Protein AF-A0A1G0MZB1-F1 (afdb_monomer)

Mean predicted aligned error: 18.0 Å

Secondary structure (DSSP, 8-state):
-HHHHHHHHHHHHHHHHTT-----------------------------SS--PPPHHHHHHHHHHHHHTGGGTS-HHHHHHHHHHHHHHHHHHHHTT----

Structure (mmCIF, N/CA/C/O backbone):
data_AF-A0A1G0MZB1-F1
#
_entry.id   AF-A0A1G0MZB1-F1
#
loop_
_atom_site.group_PDB
_atom_site.id
_atom_site.type_symbol
_atom_site.label_atom_id
_atom_site.label_alt_id
_atom_site.label_comp_id
_atom_site.label_asym_id
_atom_site.label_entity_id
_atom_site.label_seq_id
_atom_site.pdbx_PDB_ins_code
_atom_site.Cartn_x
_atom_site.Cartn_y
_atom_site.Cartn_z
_atom_site.occupancy
_atom_site.B_iso_or_equiv
_atom_site.auth_seq_id
_atom_site.auth_comp_id
_atom_site.auth_asym_id
_atom_site.auth_atom_id
_atom_site.pdbx_PDB_model_num
ATOM 1 N N . MET A 1 1 ? 16.072 -51.698 -35.513 1.00 58.84 1 MET A N 1
ATOM 2 C CA . MET A 1 1 ? 16.702 -50.371 -35.730 1.00 58.84 1 MET A CA 1
ATOM 3 C C . MET A 1 1 ? 15.792 -49.385 -36.464 1.00 58.84 1 MET A C 1
ATOM 5 O O . MET A 1 1 ? 15.638 -48.277 -35.978 1.00 58.84 1 MET A O 1
ATOM 9 N N . LYS A 1 2 ? 15.125 -49.769 -37.565 1.00 60.19 2 LYS A N 1
ATOM 10 C CA . LYS A 1 2 ? 14.227 -48.871 -38.330 1.00 60.19 2 LYS A CA 1
ATOM 11 C C . LYS A 1 2 ? 13.025 -48.337 -37.525 1.00 60.19 2 LYS A C 1
ATOM 13 O O . LYS A 1 2 ? 12.706 -47.160 -37.602 1.00 60.19 2 LYS A O 1
ATOM 18 N N . THR A 1 3 ? 12.411 -49.177 -36.691 1.00 62.91 3 THR A N 1
ATOM 19 C CA . THR A 1 3 ? 11.303 -48.801 -35.790 1.00 62.91 3 THR A CA 1
ATOM 20 C C . THR A 1 3 ? 11.735 -47.873 -34.652 1.00 62.91 3 THR A C 1
ATOM 22 O O . THR A 1 3 ? 10.978 -46.991 -34.258 1.00 62.91 3 THR A O 1
ATOM 25 N N . LEU A 1 4 ? 12.964 -48.040 -34.156 1.00 71.31 4 LEU A N 1
ATOM 26 C CA . LEU A 1 4 ? 13.571 -47.165 -33.152 1.00 71.31 4 LEU A CA 1
ATOM 27 C C . LEU A 1 4 ? 13.873 -45.785 -33.753 1.00 71.31 4 LEU A C 1
ATOM 29 O O . LEU A 1 4 ? 13.503 -44.771 -33.173 1.00 71.31 4 LEU A O 1
ATOM 33 N N . ALA A 1 5 ? 14.459 -45.760 -34.954 1.00 78.31 5 ALA A N 1
ATOM 34 C CA . ALA A 1 5 ? 14.717 -44.529 -35.694 1.00 78.31 5 ALA A CA 1
ATOM 35 C C . ALA A 1 5 ? 13.415 -43.764 -35.982 1.00 78.31 5 ALA A C 1
ATOM 37 O O . ALA A 1 5 ? 13.340 -42.566 -35.732 1.00 78.31 5 ALA A O 1
ATOM 38 N N . TYR A 1 6 ? 12.354 -44.457 -36.405 1.00 83.31 6 TYR A N 1
ATOM 39 C CA . TYR A 1 6 ? 11.056 -43.834 -36.678 1.00 83.31 6 TYR A CA 1
ATOM 40 C C . TYR A 1 6 ? 10.425 -43.197 -35.430 1.00 83.31 6 TYR A C 1
ATOM 42 O O . TYR A 1 6 ? 9.962 -42.060 -35.481 1.00 83.31 6 TYR A O 1
ATOM 50 N N . ARG A 1 7 ? 10.472 -43.888 -34.282 1.00 81.88 7 ARG A N 1
ATOM 51 C CA . ARG A 1 7 ? 9.973 -43.343 -33.009 1.00 81.88 7 ARG A CA 1
ATOM 52 C C . ARG A 1 7 ? 10.770 -42.126 -32.550 1.00 81.88 7 ARG A C 1
ATOM 54 O O . ARG A 1 7 ? 10.168 -41.152 -32.116 1.00 81.88 7 ARG A O 1
ATOM 61 N N . LEU A 1 8 ? 12.093 -42.150 -32.703 1.00 79.81 8 LEU A N 1
ATOM 62 C CA . LEU A 1 8 ? 12.935 -40.992 -32.398 1.00 79.81 8 LEU A CA 1
ATOM 63 C C . L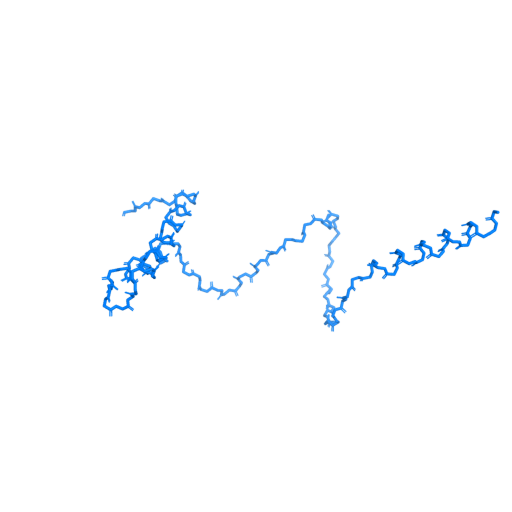EU A 1 8 ? 12.619 -39.806 -33.319 1.00 79.81 8 LEU A C 1
ATOM 65 O O . LEU A 1 8 ? 12.520 -38.678 -32.850 1.00 79.81 8 LEU A O 1
ATOM 69 N N . THR A 1 9 ? 12.368 -40.065 -34.602 1.00 77.94 9 THR A N 1
ATOM 70 C CA . THR A 1 9 ? 12.017 -39.015 -35.571 1.00 77.94 9 THR A CA 1
ATOM 71 C C . THR A 1 9 ? 10.667 -38.366 -35.238 1.00 77.94 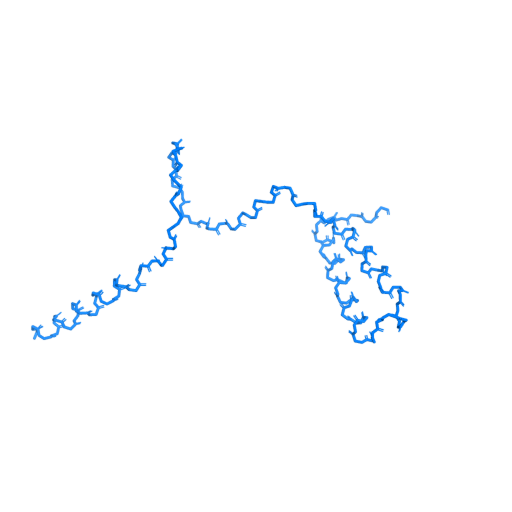9 THR A C 1
ATOM 73 O O . THR A 1 9 ? 10.536 -37.145 -35.300 1.00 77.94 9 THR A O 1
ATOM 76 N N . LEU A 1 10 ? 9.677 -39.161 -34.813 1.00 81.06 10 LEU A N 1
ATOM 77 C CA . LEU A 1 10 ? 8.366 -38.659 -34.383 1.00 81.06 10 LEU A CA 1
ATOM 78 C C . LEU A 1 10 ? 8.442 -37.801 -33.113 1.00 81.06 10 LEU A C 1
ATOM 80 O O . LEU A 1 10 ? 7.782 -36.767 -33.036 1.00 81.06 10 LEU A O 1
ATOM 84 N N . VAL A 1 11 ? 9.261 -38.199 -32.136 1.00 82.31 11 VAL A N 1
ATOM 85 C CA . VAL A 1 11 ? 9.442 -37.430 -30.894 1.00 82.31 11 VAL A CA 1
ATOM 86 C C . VAL A 1 11 ? 10.107 -36.081 -31.180 1.00 82.31 11 VAL A C 1
ATOM 88 O O . VAL A 1 11 ? 9.654 -35.061 -30.669 1.00 82.31 11 VAL A O 1
ATOM 91 N N . VAL A 1 12 ? 11.123 -36.046 -32.047 1.00 83.06 12 VAL A N 1
ATOM 92 C CA . VAL A 1 12 ? 11.796 -34.792 -32.432 1.00 83.06 12 VAL A CA 1
ATOM 93 C C . VAL A 1 12 ? 10.843 -33.843 -33.166 1.00 83.06 12 VAL A C 1
ATOM 95 O O . VAL A 1 12 ? 10.816 -32.652 -32.863 1.00 83.06 12 VAL A O 1
ATOM 98 N N . ALA A 1 13 ? 10.012 -34.357 -34.078 1.00 80.06 13 ALA A N 1
ATOM 99 C CA . ALA A 1 13 ? 9.020 -33.541 -34.780 1.00 80.06 13 ALA A CA 1
ATOM 100 C C . ALA A 1 13 ? 7.969 -32.938 -33.827 1.00 80.06 13 ALA A C 1
ATOM 102 O O . ALA A 1 13 ? 7.587 -31.780 -33.984 1.00 80.06 13 ALA A O 1
ATOM 103 N N . TYR A 1 14 ? 7.540 -33.691 -32.811 1.00 81.56 14 TYR A N 1
ATOM 104 C CA . TYR A 1 14 ? 6.584 -33.210 -31.811 1.00 81.56 14 TYR A CA 1
ATOM 105 C C . TYR A 1 14 ? 7.165 -32.095 -30.926 1.00 81.56 14 TYR A C 1
ATOM 107 O O . TYR A 1 14 ? 6.499 -31.093 -30.679 1.00 81.56 14 TYR A O 1
ATOM 115 N N . VAL A 1 15 ? 8.430 -32.218 -30.510 1.00 78.94 15 VAL A N 1
ATOM 116 C CA . VAL A 1 15 ? 9.118 -31.177 -29.725 1.00 78.94 15 VAL A CA 1
ATOM 117 C C . VAL A 1 15 ? 9.260 -29.874 -30.522 1.00 78.94 15 VAL A C 1
ATOM 119 O O . VAL A 1 15 ? 9.086 -28.795 -29.961 1.00 78.94 15 VAL A O 1
ATOM 122 N N . MET A 1 16 ? 9.480 -29.957 -31.838 1.00 74.31 16 MET A N 1
ATOM 123 C CA . MET A 1 16 ? 9.543 -28.774 -32.707 1.00 74.31 16 MET A CA 1
ATOM 124 C C . MET A 1 16 ? 8.191 -28.056 -32.861 1.00 74.31 16 MET A C 1
ATOM 126 O O . MET A 1 16 ? 8.167 -26.844 -33.063 1.00 74.31 16 MET A O 1
ATOM 130 N N . LEU A 1 17 ? 7.063 -28.763 -32.725 1.00 68.88 17 LEU A N 1
ATOM 131 C CA . LEU A 1 17 ? 5.723 -28.161 -32.799 1.00 68.88 17 LEU A CA 1
ATOM 132 C C . LEU A 1 17 ? 5.336 -27.393 -31.525 1.00 68.88 17 LEU A C 1
ATOM 134 O O . LEU A 1 17 ? 4.564 -26.441 -31.605 1.00 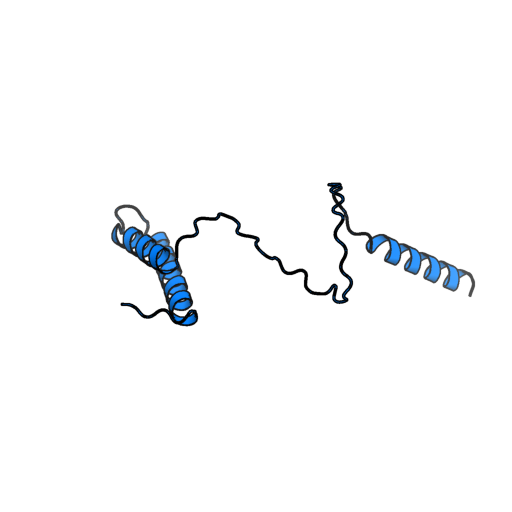68.88 17 LEU A O 1
ATOM 138 N N . LEU A 1 18 ? 5.895 -27.749 -30.363 1.00 66.50 18 LEU A N 1
ATOM 139 C CA . LEU A 1 18 ? 5.638 -27.048 -29.095 1.00 66.50 18 LEU A CA 1
ATOM 140 C C . LEU A 1 18 ? 6.427 -25.736 -28.948 1.00 66.50 18 LEU A C 1
ATOM 142 O O . LEU A 1 18 ? 6.143 -24.951 -28.048 1.00 66.50 18 LEU A O 1
ATOM 146 N N . ALA A 1 19 ? 7.400 -25.479 -29.826 1.00 64.12 19 ALA A N 1
ATOM 147 C CA . ALA A 1 19 ? 8.257 -24.296 -29.769 1.00 64.12 19 ALA A CA 1
ATOM 148 C C . ALA A 1 19 ? 7.702 -23.078 -30.536 1.00 64.12 19 ALA A C 1
ATOM 150 O O . ALA A 1 19 ? 8.385 -22.057 -30.629 1.00 64.12 19 ALA A O 1
ATOM 151 N N . MET A 1 20 ? 6.489 -23.150 -31.098 1.00 63.69 20 MET A N 1
ATOM 152 C CA . MET A 1 20 ? 5.886 -21.998 -31.773 1.00 63.69 20 MET A CA 1
ATOM 153 C C . MET A 1 20 ? 5.224 -21.055 -30.754 1.00 63.69 20 MET A C 1
ATOM 155 O O . MET A 1 20 ? 4.257 -21.452 -30.102 1.00 63.69 20 MET A O 1
ATOM 159 N N . PRO A 1 21 ? 5.682 -19.796 -30.621 1.00 61.78 21 PRO A N 1
ATOM 160 C CA . PRO A 1 21 ? 4.967 -18.806 -29.831 1.00 61.78 21 PRO A CA 1
ATOM 161 C C . PRO A 1 21 ? 3.636 -18.485 -30.522 1.00 61.78 21 PRO A C 1
ATOM 163 O O . PRO A 1 21 ? 3.616 -18.137 -31.705 1.00 61.78 21 PRO A O 1
ATOM 166 N N . VAL A 1 22 ? 2.523 -18.577 -29.787 1.00 60.38 22 VAL A N 1
ATOM 167 C CA . VAL A 1 22 ? 1.209 -18.083 -30.227 1.00 60.38 22 VAL A CA 1
ATOM 168 C C . VAL A 1 22 ? 1.315 -16.563 -30.378 1.00 60.38 22 VAL A C 1
ATOM 170 O O . VAL A 1 22 ? 1.148 -15.808 -29.425 1.00 60.38 22 VAL A O 1
ATOM 173 N N . ARG A 1 23 ? 1.682 -16.104 -31.577 1.00 48.97 23 ARG A N 1
ATOM 174 C CA . ARG A 1 23 ? 1.718 -14.686 -31.934 1.00 48.97 23 ARG A CA 1
ATOM 175 C C . ARG A 1 23 ? 0.313 -14.254 -32.337 1.00 48.97 23 ARG A C 1
ATOM 177 O O . ARG A 1 23 ? -0.162 -14.626 -33.406 1.00 48.97 23 ARG A O 1
ATOM 184 N N . SER A 1 24 ? -0.332 -13.456 -31.488 1.00 46.94 24 SER A N 1
ATOM 185 C CA . SER A 1 24 ? -1.420 -12.584 -31.931 1.00 46.94 24 SER A CA 1
ATOM 186 C C . SER A 1 24 ? -0.838 -11.603 -32.951 1.00 46.94 24 SER A C 1
ATOM 188 O O . SER A 1 24 ? 0.175 -10.958 -32.682 1.00 46.94 24 SER A O 1
ATOM 190 N N . ALA A 1 25 ? -1.398 -11.569 -34.157 1.00 44.34 25 ALA A N 1
ATOM 191 C CA . ALA A 1 25 ? -0.907 -10.731 -35.238 1.00 44.34 25 ALA A CA 1
ATOM 192 C C . ALA A 1 25 ? -1.486 -9.318 -35.114 1.00 44.34 25 ALA A C 1
ATOM 194 O O . ALA A 1 25 ? -2.551 -9.043 -35.658 1.00 44.34 25 ALA A O 1
ATOM 195 N N . GLU A 1 26 ? -0.757 -8.413 -34.473 1.00 51.16 26 GLU A N 1
ATOM 196 C CA . GLU A 1 26 ? -0.813 -6.998 -34.834 1.00 51.16 26 GLU A CA 1
ATOM 197 C C . GLU A 1 26 ? 0.445 -6.680 -35.644 1.00 51.16 26 GLU A C 1
ATOM 199 O O . GLU A 1 26 ? 1.580 -6.923 -35.233 1.00 51.16 26 GLU A O 1
ATOM 204 N N . LYS A 1 27 ? 0.219 -6.307 -36.902 1.00 45.66 27 LYS A N 1
ATOM 205 C CA . LYS A 1 27 ? 1.263 -6.006 -37.871 1.00 45.66 27 LYS A CA 1
ATOM 206 C C . LYS A 1 27 ? 1.537 -4.515 -37.774 1.00 45.66 27 LYS A C 1
ATOM 208 O O . LYS A 1 27 ? 0.820 -3.762 -38.414 1.00 45.66 27 LYS A O 1
ATOM 213 N N . ASP A 1 28 ? 2.593 -4.125 -37.081 1.00 43.06 28 ASP A N 1
ATOM 214 C CA . ASP A 1 28 ? 3.186 -2.807 -37.284 1.00 43.06 28 ASP A CA 1
ATOM 215 C C . ASP A 1 28 ? 4.661 -2.988 -37.630 1.00 43.06 28 ASP A C 1
ATOM 217 O O . ASP A 1 28 ? 5.500 -3.374 -36.816 1.00 43.06 28 ASP A O 1
ATOM 221 N N . ALA A 1 29 ? 4.946 -2.793 -38.916 1.00 46.75 29 ALA A N 1
ATOM 222 C CA . ALA A 1 29 ? 6.291 -2.700 -39.442 1.00 46.75 29 ALA A CA 1
ATOM 223 C C . ALA A 1 29 ? 6.899 -1.376 -38.964 1.00 46.75 29 ALA A C 1
ATOM 225 O O . ALA A 1 29 ? 6.417 -0.311 -39.342 1.00 46.75 29 ALA A O 1
ATOM 226 N N . PHE A 1 30 ? 7.960 -1.442 -38.160 1.00 41.25 30 PHE A N 1
ATOM 227 C CA . PHE A 1 30 ? 8.802 -0.288 -37.868 1.00 41.25 30 PHE A CA 1
ATOM 228 C C . PHE A 1 30 ? 10.209 -0.536 -38.416 1.00 41.25 30 PHE A C 1
ATOM 230 O O . PHE A 1 30 ? 10.900 -1.471 -38.009 1.00 41.25 30 PHE A O 1
ATOM 237 N N . ASP A 1 31 ? 10.562 0.295 -39.394 1.00 45.81 31 ASP A N 1
ATOM 238 C CA . ASP A 1 31 ? 11.888 0.490 -39.971 1.00 45.81 31 ASP A CA 1
ATOM 239 C C . ASP A 1 31 ? 12.734 1.337 -39.009 1.00 45.81 31 ASP A C 1
ATOM 241 O O . ASP A 1 31 ? 12.273 2.360 -38.504 1.00 45.81 31 ASP A O 1
ATOM 245 N N . GLY A 1 32 ? 13.953 0.891 -38.717 1.00 39.62 32 GLY A N 1
ATOM 246 C CA . GLY A 1 32 ? 14.804 1.489 -37.692 1.00 39.62 32 GLY A CA 1
ATOM 247 C C . GLY A 1 32 ? 16.118 0.734 -37.551 1.00 39.62 32 GLY A C 1
ATOM 248 O O . GLY A 1 32 ? 16.272 -0.137 -36.703 1.00 39.62 32 GLY A O 1
ATOM 249 N N . ASN A 1 33 ? 17.041 1.048 -38.450 1.00 39.88 33 ASN A N 1
ATOM 250 C CA . ASN A 1 33 ? 18.428 0.605 -38.486 1.00 39.88 33 ASN A CA 1
ATOM 251 C C . ASN A 1 33 ? 19.198 0.906 -37.184 1.00 39.88 33 ASN A C 1
ATOM 253 O O . ASN A 1 33 ? 19.530 2.062 -36.958 1.00 39.88 33 ASN A O 1
ATOM 257 N N . GLU A 1 34 ? 19.590 -0.125 -36.426 1.00 38.16 34 GLU A N 1
ATOM 258 C CA . GLU A 1 34 ? 20.883 -0.182 -35.720 1.00 38.16 34 GLU A CA 1
ATOM 259 C C . GLU A 1 34 ? 21.209 -1.600 -35.210 1.00 38.16 34 GLU A C 1
ATOM 261 O O . GLU A 1 34 ? 20.398 -2.293 -34.597 1.00 38.16 34 GLU A O 1
ATOM 266 N N . MET A 1 35 ? 22.418 -2.056 -35.551 1.00 40.53 35 MET A N 1
ATOM 267 C CA . MET A 1 35 ? 22.999 -3.354 -35.206 1.00 40.53 35 MET A CA 1
ATOM 268 C C . MET A 1 35 ? 23.482 -3.380 -33.756 1.00 40.53 35 MET A C 1
ATOM 270 O O . MET A 1 35 ? 24.223 -2.493 -33.343 1.00 40.53 35 MET A O 1
ATOM 274 N N . GLY A 1 36 ? 23.209 -4.473 -33.045 1.00 36.47 36 GLY A N 1
ATOM 275 C CA . GLY A 1 36 ? 23.919 -4.787 -31.808 1.00 36.47 36 GLY A CA 1
ATOM 276 C C . GLY A 1 36 ? 23.190 -5.801 -30.942 1.00 36.47 36 GLY A C 1
ATOM 277 O O . GLY A 1 36 ? 22.255 -5.457 -30.238 1.00 36.47 36 GLY A O 1
ATOM 278 N N . VAL A 1 37 ? 23.632 -7.055 -31.034 1.00 44.50 37 VAL A N 1
ATOM 279 C CA . VAL A 1 37 ? 23.474 -8.158 -30.066 1.00 44.50 37 VAL A CA 1
ATOM 280 C C . VAL A 1 37 ? 23.323 -7.596 -28.638 1.00 44.50 37 VAL A C 1
ATOM 282 O O . VAL A 1 37 ? 24.193 -6.865 -28.194 1.00 44.50 37 VAL A O 1
ATOM 285 N N . GLU A 1 38 ? 22.186 -7.737 -27.958 1.00 42.62 38 GLU A N 1
ATOM 286 C CA . GLU A 1 38 ? 21.877 -8.845 -27.048 1.00 42.62 38 GLU A CA 1
ATOM 287 C C . GLU A 1 38 ? 20.362 -8.893 -26.811 1.00 42.62 38 GLU A C 1
ATOM 289 O O . GLU A 1 38 ? 19.739 -8.027 -26.200 1.00 42.62 38 GLU A O 1
ATOM 294 N N . LYS A 1 39 ? 19.748 -9.945 -27.336 1.00 47.69 39 LYS A N 1
ATOM 295 C CA . LYS A 1 39 ? 18.309 -10.179 -27.329 1.00 47.69 39 LYS A CA 1
ATOM 296 C C . LYS A 1 39 ? 17.944 -10.997 -26.087 1.00 47.69 39 LYS A C 1
ATOM 298 O O . LYS A 1 39 ? 17.451 -12.107 -26.234 1.00 47.69 39 LYS A O 1
ATOM 303 N N . GLU A 1 40 ? 18.259 -10.510 -24.882 1.00 48.56 40 GLU A N 1
ATOM 304 C CA . GLU A 1 40 ? 18.123 -11.345 -23.671 1.00 48.56 40 GLU A CA 1
ATOM 305 C C . GLU A 1 40 ? 17.756 -10.622 -22.371 1.00 48.56 40 GLU A C 1
ATOM 307 O O . GLU A 1 40 ? 18.062 -11.063 -21.265 1.00 48.56 40 GLU A O 1
ATOM 312 N N . LYS A 1 41 ? 16.980 -9.549 -22.473 1.00 44.56 41 LYS A N 1
ATOM 313 C CA . LYS A 1 41 ? 16.182 -9.105 -21.337 1.00 44.56 41 LYS A CA 1
ATOM 314 C C . LYS A 1 41 ? 14.898 -8.528 -21.887 1.00 44.56 41 LYS A C 1
ATOM 316 O O . LYS A 1 41 ? 14.854 -7.410 -22.385 1.00 44.56 41 LYS A O 1
ATOM 321 N N . SER A 1 42 ? 13.849 -9.340 -21.877 1.00 50.22 42 SER A N 1
ATOM 322 C CA . SER A 1 42 ? 12.471 -8.872 -21.987 1.00 50.22 42 SER A CA 1
ATOM 323 C C . SER A 1 42 ? 12.189 -7.996 -20.770 1.00 50.22 42 SER A C 1
ATOM 325 O O . SER A 1 42 ? 11.567 -8.420 -19.797 1.00 50.22 42 SER A O 1
ATOM 327 N N . GLU A 1 43 ? 12.752 -6.793 -20.786 1.00 54.38 43 GLU A N 1
ATOM 328 C CA . GLU A 1 43 ? 12.464 -5.772 -19.809 1.00 54.38 43 GLU A CA 1
ATOM 329 C C . GLU A 1 43 ? 11.038 -5.340 -20.101 1.00 54.38 43 GLU A C 1
ATOM 331 O O . GLU A 1 43 ? 10.727 -4.801 -21.165 1.00 54.38 43 GLU A O 1
ATOM 336 N N . CYS A 1 44 ? 10.151 -5.629 -19.155 1.00 56.62 44 CYS A N 1
ATOM 337 C CA . CYS A 1 44 ? 8.895 -4.921 -19.028 1.00 56.62 44 CYS A CA 1
ATOM 338 C C . CYS A 1 44 ? 9.256 -3.464 -18.695 1.00 56.62 44 CYS A C 1
ATOM 340 O O . CYS A 1 44 ? 9.186 -3.027 -17.548 1.00 56.62 44 CYS A O 1
ATOM 342 N N . LEU A 1 45 ? 9.743 -2.732 -19.697 1.00 56.03 45 LEU A N 1
ATOM 343 C CA . LEU A 1 45 ? 9.794 -1.287 -19.692 1.00 56.03 45 LEU A CA 1
ATOM 344 C C . LEU A 1 45 ? 8.332 -0.870 -19.696 1.00 56.03 45 LEU A C 1
ATOM 346 O O . LEU A 1 45 ? 7.692 -0.778 -20.743 1.00 56.03 45 LEU A O 1
ATOM 350 N N . LEU A 1 46 ? 7.785 -0.678 -18.498 1.00 61.38 46 LEU A N 1
ATOM 351 C CA . LEU A 1 46 ? 6.592 0.124 -18.309 1.00 61.38 46 LEU A CA 1
ATOM 352 C C . LEU A 1 46 ? 6.945 1.507 -18.847 1.00 61.38 46 LEU A C 1
ATOM 354 O O . LEU A 1 46 ? 7.489 2.351 -18.140 1.00 61.38 46 LEU A O 1
ATOM 358 N N . VAL A 1 47 ? 6.702 1.714 -20.140 1.00 58.97 47 VAL A N 1
ATOM 359 C CA . VAL A 1 47 ? 6.782 3.017 -20.784 1.00 58.97 47 VAL A CA 1
ATOM 360 C C . VAL A 1 47 ? 5.619 3.826 -20.220 1.00 58.97 47 VAL A C 1
ATOM 362 O O . VAL A 1 47 ? 4.557 3.953 -20.821 1.00 58.97 47 VAL A O 1
ATOM 365 N N . SER A 1 48 ? 5.801 4.354 -19.013 1.00 58.75 48 SER A N 1
ATOM 366 C CA . SER A 1 48 ? 4.888 5.267 -18.337 1.00 58.75 48 SER A CA 1
ATOM 367 C C . SER A 1 48 ? 5.030 6.659 -18.945 1.00 58.75 48 SER A C 1
ATOM 369 O O . SER A 1 48 ? 5.430 7.619 -18.289 1.00 58.75 48 SER A O 1
ATOM 371 N N . LYS A 1 49 ? 4.721 6.781 -20.238 1.00 50.69 49 LYS A N 1
ATOM 372 C CA . LYS A 1 49 ? 4.510 8.084 -20.863 1.00 50.69 49 LYS A CA 1
ATOM 373 C C . LYS A 1 49 ? 3.126 8.575 -20.423 1.00 50.69 49 LYS A C 1
ATOM 375 O O . LYS A 1 49 ? 2.120 8.102 -20.936 1.00 50.69 49 LYS A O 1
ATOM 380 N N . ASN A 1 50 ? 3.105 9.525 -19.483 1.00 55.91 50 ASN A N 1
ATOM 381 C CA . ASN A 1 50 ? 1.929 10.260 -18.973 1.00 55.91 50 ASN A CA 1
ATOM 382 C C . ASN A 1 50 ? 1.077 9.622 -17.852 1.00 55.91 50 ASN A C 1
ATOM 384 O O . ASN A 1 50 ? -0.035 10.090 -17.615 1.00 55.91 50 ASN A O 1
ATOM 388 N N . CYS A 1 51 ? 1.562 8.630 -17.099 1.00 60.22 51 CYS A N 1
ATOM 389 C CA . CYS A 1 51 ? 0.871 8.242 -15.860 1.00 60.22 51 CYS A CA 1
ATOM 390 C C . CYS A 1 51 ? 1.210 9.244 -14.747 1.00 60.22 51 CYS A C 1
ATOM 392 O O . CYS A 1 51 ? 2.303 9.170 -14.183 1.00 60.22 51 CYS A O 1
ATOM 394 N N . ALA A 1 52 ? 0.286 10.156 -14.418 1.00 64.88 52 ALA A N 1
ATOM 395 C CA . ALA A 1 52 ? 0.347 10.943 -13.186 1.00 64.88 52 ALA A CA 1
ATOM 396 C C . ALA A 1 52 ? 0.292 9.969 -12.004 1.00 64.88 52 ALA A C 1
ATOM 398 O O . ALA A 1 52 ? -0.767 9.483 -11.616 1.00 64.88 52 ALA A O 1
ATOM 399 N N . THR A 1 53 ? 1.467 9.577 -11.529 1.00 70.12 53 THR A N 1
ATOM 400 C CA . THR A 1 53 ? 1.605 8.568 -10.492 1.00 70.12 53 THR A CA 1
ATOM 401 C C . THR A 1 53 ? 1.866 9.301 -9.199 1.00 70.12 53 THR A C 1
ATOM 403 O O . THR A 1 53 ? 2.875 9.993 -9.097 1.00 70.12 53 THR A O 1
ATOM 406 N N . ASP A 1 54 ? 0.964 9.125 -8.233 1.00 77.81 54 ASP A N 1
ATOM 407 C CA . ASP A 1 54 ? 1.163 9.635 -6.880 1.00 77.81 54 ASP A CA 1
ATOM 408 C C . ASP A 1 54 ? 2.538 9.188 -6.372 1.00 77.81 54 ASP A C 1
ATOM 410 O O . ASP A 1 54 ? 2.881 7.993 -6.434 1.00 77.81 54 ASP A O 1
ATOM 414 N N . SER A 1 55 ? 3.302 10.144 -5.858 1.00 88.44 55 SER A N 1
ATOM 415 C CA . SER A 1 55 ? 4.536 9.903 -5.126 1.00 88.44 55 SER A CA 1
ATOM 416 C C . SER A 1 55 ? 4.274 8.996 -3.922 1.00 88.44 55 SER A C 1
ATOM 418 O O . SER A 1 55 ? 3.163 8.903 -3.395 1.00 88.44 55 SER A O 1
ATOM 420 N N . ILE A 1 56 ? 5.316 8.314 -3.444 1.00 89.88 56 ILE A N 1
ATOM 421 C CA . ILE A 1 56 ? 5.192 7.466 -2.251 1.00 89.88 56 ILE A CA 1
ATOM 422 C C . ILE A 1 56 ? 4.720 8.282 -1.033 1.00 89.88 56 ILE A C 1
ATOM 424 O O . ILE A 1 56 ? 3.939 7.771 -0.235 1.00 89.88 56 ILE A O 1
ATOM 428 N N . GLN A 1 57 ? 5.107 9.558 -0.924 1.00 90.50 57 GLN A N 1
ATOM 429 C CA . GLN A 1 57 ? 4.620 10.460 0.128 1.00 90.50 57 GLN A CA 1
ATOM 430 C C . GLN A 1 57 ? 3.114 10.714 0.023 1.00 90.50 57 GLN A C 1
ATOM 432 O O . GLN A 1 57 ? 2.402 10.512 1.003 1.00 90.50 57 GLN A O 1
ATOM 437 N N . GLU A 1 58 ? 2.607 11.050 -1.165 1.00 91.94 58 GLU A N 1
ATOM 438 C CA . GLU A 1 58 ? 1.167 11.265 -1.382 1.00 91.94 58 GLU A CA 1
ATOM 439 C C . GLU A 1 58 ? 0.349 10.003 -1.070 1.00 91.94 58 GLU A C 1
ATOM 441 O O . GLU A 1 58 ? -0.758 10.081 -0.531 1.00 91.94 58 GLU A O 1
ATOM 446 N N . ARG A 1 59 ? 0.903 8.817 -1.349 1.00 92.00 59 ARG A N 1
ATOM 447 C CA . ARG A 1 59 ? 0.272 7.539 -0.985 1.00 92.00 59 ARG A CA 1
ATOM 448 C C . ARG A 1 59 ? 0.237 7.321 0.527 1.00 92.00 59 ARG A C 1
ATOM 450 O O . ARG A 1 59 ? -0.805 6.921 1.046 1.00 92.00 59 ARG A O 1
ATOM 457 N N . ILE A 1 60 ? 1.339 7.601 1.228 1.00 94.12 60 ILE A N 1
ATOM 458 C CA . ILE A 1 60 ? 1.417 7.534 2.698 1.00 94.12 60 ILE A CA 1
ATOM 459 C C . ILE A 1 60 ? 0.383 8.476 3.320 1.00 94.12 60 ILE A C 1
ATOM 461 O O . ILE A 1 60 ? -0.386 8.059 4.188 1.00 94.12 60 ILE A O 1
ATOM 465 N N . GLU A 1 61 ? 0.319 9.725 2.858 1.00 95.25 61 GLU A N 1
ATOM 466 C CA . GLU A 1 61 ? -0.628 10.722 3.365 1.00 95.25 61 GLU A CA 1
ATOM 467 C C . GLU A 1 61 ? -2.080 10.305 3.137 1.00 95.25 61 GLU A C 1
ATOM 469 O O . GLU A 1 61 ? -2.900 10.385 4.055 1.00 95.25 61 GLU A O 1
ATOM 474 N N . ARG A 1 62 ? -2.397 9.796 1.942 1.00 94.88 62 ARG A N 1
ATOM 475 C CA . ARG A 1 62 ? -3.743 9.319 1.608 1.00 94.88 62 ARG A CA 1
ATOM 476 C C . ARG A 1 62 ? -4.182 8.192 2.533 1.00 94.88 62 ARG A C 1
ATOM 478 O O . ARG A 1 62 ? -5.230 8.306 3.161 1.00 94.88 62 ARG A O 1
ATOM 485 N N . VAL A 1 63 ? -3.372 7.141 2.667 1.00 96.12 63 VAL A N 1
ATOM 486 C CA . VAL A 1 63 ? -3.707 6.000 3.536 1.00 96.12 63 VAL A CA 1
ATOM 487 C C . VAL A 1 63 ? -3.809 6.437 4.997 1.00 96.12 63 VAL A C 1
ATOM 489 O O . VAL A 1 63 ? -4.738 6.033 5.691 1.00 96.12 63 VAL A O 1
ATOM 492 N N . THR A 1 64 ? -2.926 7.329 5.451 1.00 96.12 64 THR A N 1
ATOM 493 C CA . THR A 1 64 ? -2.996 7.905 6.803 1.00 96.12 64 THR A CA 1
ATOM 494 C C . THR A 1 64 ? -4.323 8.631 7.034 1.00 96.12 64 THR A C 1
ATOM 496 O O . THR A 1 64 ? -4.928 8.492 8.097 1.00 96.12 64 THR A O 1
ATOM 499 N N . ASN A 1 65 ? -4.803 9.396 6.052 1.00 96.75 65 ASN A N 1
ATOM 500 C CA . ASN A 1 65 ? -6.080 10.098 6.157 1.00 96.75 65 ASN A CA 1
ATOM 501 C C . ASN A 1 65 ? -7.275 9.140 6.156 1.00 96.75 65 ASN A C 1
ATOM 503 O O . ASN A 1 65 ? -8.205 9.361 6.925 1.00 96.75 65 ASN A O 1
ATOM 507 N N . GLU A 1 66 ? -7.236 8.057 5.378 1.00 95.88 66 GLU A N 1
ATOM 508 C CA . GLU A 1 66 ? -8.282 7.028 5.431 1.00 95.88 66 GLU A CA 1
ATOM 509 C C . GLU A 1 66 ? -8.307 6.308 6.788 1.00 95.88 66 GLU A C 1
ATOM 511 O O . GLU A 1 66 ? -9.380 6.125 7.360 1.00 95.88 66 GLU A O 1
ATOM 516 N N . ILE A 1 67 ? -7.144 5.995 7.372 1.00 96.25 67 ILE A N 1
ATOM 517 C CA . ILE A 1 67 ? -7.059 5.409 8.722 1.00 96.25 67 ILE A CA 1
ATOM 518 C C . ILE A 1 67 ? -7.654 6.357 9.773 1.00 96.25 67 ILE A C 1
ATOM 520 O O . ILE A 1 67 ? -8.365 5.904 10.668 1.00 96.25 67 ILE A O 1
ATOM 524 N N . LYS A 1 68 ? -7.435 7.677 9.653 1.00 96.88 68 LYS A N 1
ATOM 525 C CA . LYS A 1 68 ? -8.025 8.676 10.569 1.00 96.88 68 LYS A CA 1
ATOM 526 C C . LYS A 1 68 ? -9.554 8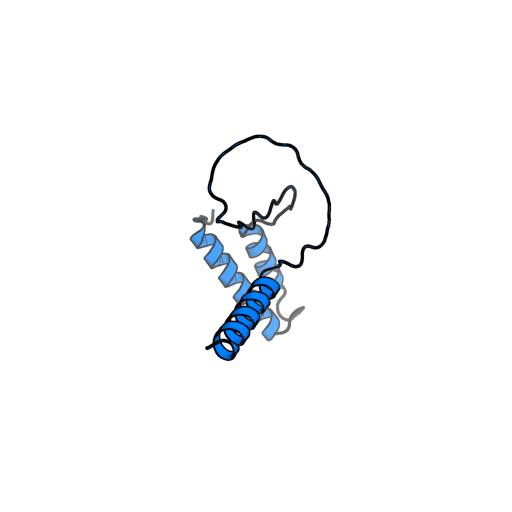.691 10.548 1.00 96.88 68 LYS A C 1
ATOM 528 O O . LYS A 1 68 ? -10.148 9.102 11.540 1.00 96.88 68 LYS A O 1
ATOM 533 N N . ARG A 1 69 ? -10.191 8.256 9.454 1.00 95.94 69 ARG A N 1
ATOM 534 C CA . ARG A 1 69 ? -11.658 8.115 9.388 1.00 95.94 69 ARG A CA 1
ATOM 535 C C . ARG A 1 69 ? -12.158 6.978 10.281 1.00 95.94 69 ARG A C 1
ATOM 537 O O . ARG A 1 69 ? -13.320 6.983 10.666 1.00 95.94 69 ARG A O 1
ATOM 544 N N . GLY A 1 70 ? -11.284 6.036 10.639 1.00 93.81 70 GLY A N 1
ATOM 545 C CA . GLY A 1 70 ? -11.536 5.038 11.669 1.00 93.81 70 GLY A CA 1
ATOM 546 C C . GLY A 1 70 ? -12.765 4.174 11.397 1.00 93.81 70 GLY A C 1
ATOM 547 O O . GLY A 1 70 ? -13.117 3.873 10.253 1.00 93.81 70 GLY A O 1
ATOM 548 N N . THR A 1 71 ? -13.423 3.763 12.479 1.00 95.44 71 THR A N 1
ATOM 549 C CA . THR A 1 71 ? -14.572 2.852 12.427 1.00 95.44 71 THR A CA 1
ATOM 550 C C . THR A 1 71 ? -15.858 3.487 11.908 1.00 95.44 71 THR A C 1
ATOM 552 O O . THR A 1 71 ? -16.845 2.783 11.717 1.00 95.44 71 THR A O 1
ATOM 555 N N . ASP A 1 72 ? -15.855 4.798 11.660 1.00 95.56 72 ASP A N 1
ATOM 556 C CA . ASP A 1 72 ? -17.002 5.505 11.083 1.00 95.56 72 ASP A CA 1
ATOM 557 C C . ASP A 1 72 ? -17.229 5.105 9.617 1.00 95.56 72 ASP A C 1
ATOM 559 O O . ASP A 1 72 ? -18.323 5.267 9.078 1.00 95.56 72 ASP A O 1
ATOM 563 N N . VAL A 1 73 ? -16.183 4.589 8.964 1.00 97.19 73 VAL A N 1
ATOM 564 C CA . VAL A 1 73 ? -16.185 4.237 7.537 1.00 97.19 73 VAL A CA 1
ATOM 565 C C . VAL A 1 73 ? -15.718 2.805 7.305 1.00 97.19 73 VAL A C 1
ATOM 567 O O . VAL A 1 73 ? -16.205 2.154 6.383 1.00 97.19 73 VAL A O 1
ATOM 570 N N . TYR A 1 74 ? -14.795 2.312 8.130 1.00 97.00 74 TYR A N 1
ATOM 571 C CA . TYR A 1 74 ? -14.131 1.032 7.918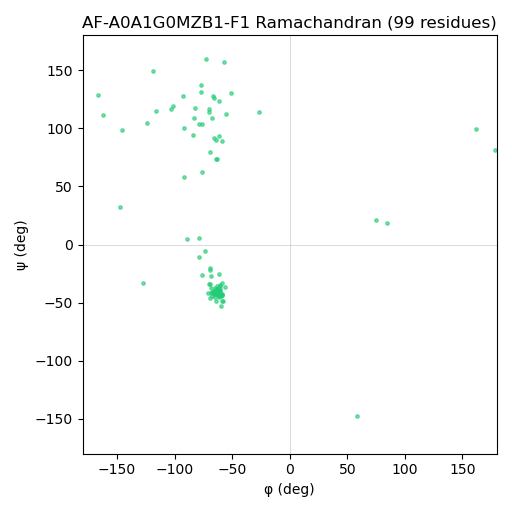 1.00 97.00 74 TYR A CA 1
ATOM 572 C C . TYR A 1 74 ? -14.385 0.052 9.054 1.00 97.00 74 TYR A C 1
ATOM 574 O O . TYR A 1 74 ? -14.501 0.411 10.223 1.00 97.00 74 TYR A O 1
ATOM 582 N N . THR A 1 75 ? -14.398 -1.231 8.725 1.00 97.81 75 THR A N 1
ATOM 583 C CA . THR A 1 75 ? -14.360 -2.288 9.736 1.00 97.81 75 THR A CA 1
ATOM 584 C C . THR A 1 75 ? -12.966 -2.394 10.375 1.00 97.81 75 THR A C 1
ATOM 586 O O . THR A 1 75 ? -11.968 -1.989 9.770 1.00 97.81 75 THR A O 1
ATOM 589 N N . PRO A 1 76 ? -12.845 -2.997 11.574 1.00 96.75 76 PRO A N 1
ATOM 590 C CA . PRO A 1 76 ? -11.543 -3.217 12.210 1.00 96.75 76 PRO A CA 1
ATOM 591 C C . PRO A 1 76 ? -10.554 -4.002 11.332 1.00 96.75 76 PRO A C 1
ATOM 593 O O . PRO A 1 76 ? -9.361 -3.704 11.313 1.00 96.75 76 PRO A O 1
ATOM 596 N N . ASP A 1 77 ? -11.044 -4.976 10.560 1.00 96.88 77 ASP A N 1
ATOM 597 C CA . ASP A 1 77 ? -10.209 -5.758 9.644 1.00 96.88 77 ASP A CA 1
ATOM 598 C C . ASP A 1 77 ? -9.723 -4.938 8.442 1.00 96.88 77 ASP A C 1
ATOM 600 O O . ASP A 1 77 ? -8.615 -5.150 7.947 1.00 96.88 77 ASP A O 1
ATOM 604 N N . GLU A 1 78 ? -10.532 -3.994 7.958 1.00 96.62 78 GLU A N 1
ATOM 605 C CA . GLU A 1 78 ? -10.140 -3.072 6.889 1.00 96.62 78 GLU A CA 1
ATOM 606 C C . GLU A 1 78 ? -9.119 -2.050 7.371 1.00 96.62 78 GLU A C 1
ATOM 608 O O . GLU A 1 78 ? -8.125 -1.830 6.680 1.00 96.62 78 GLU A O 1
ATOM 613 N N . LEU A 1 79 ? -9.296 -1.504 8.577 1.00 97.69 79 LEU A N 1
ATOM 614 C CA . LEU A 1 79 ? -8.302 -0.627 9.199 1.00 97.69 79 LEU A CA 1
ATOM 615 C C . LEU A 1 79 ? -6.958 -1.343 9.352 1.00 97.69 79 LEU A C 1
ATOM 617 O O . LEU A 1 79 ? -5.930 -0.804 8.955 1.00 97.69 79 LEU A O 1
ATOM 621 N N . LYS A 1 80 ? -6.961 -2.607 9.790 1.00 97.25 80 LYS A N 1
ATOM 622 C CA . LYS A 1 80 ? -5.741 -3.423 9.873 1.00 97.25 80 LYS A CA 1
ATOM 623 C C . LYS A 1 80 ? -5.065 -3.627 8.512 1.00 97.25 80 LYS A C 1
ATOM 625 O O . LYS A 1 80 ? -3.837 -3.677 8.424 1.00 97.25 80 LYS A O 1
ATOM 630 N N . ARG A 1 81 ? -5.845 -3.759 7.434 1.00 97.19 81 ARG A N 1
ATOM 631 C CA . ARG A 1 81 ? -5.301 -3.828 6.066 1.00 97.19 81 ARG A CA 1
ATOM 632 C C . ARG A 1 81 ? -4.690 -2.494 5.636 1.00 97.19 81 ARG A C 1
ATOM 634 O O . ARG A 1 81 ? -3.603 -2.507 5.063 1.00 97.19 81 ARG A O 1
ATOM 641 N N . LEU A 1 82 ? -5.341 -1.373 5.944 1.00 97.31 82 LEU A N 1
ATOM 642 C CA . LEU A 1 82 ? -4.815 -0.033 5.666 1.00 97.31 82 LEU A CA 1
ATOM 643 C C . LEU A 1 82 ? -3.516 0.237 6.441 1.00 97.31 82 LEU A C 1
ATOM 645 O O . LEU A 1 82 ? -2.553 0.731 5.864 1.00 97.31 82 LEU A O 1
ATOM 649 N N . GLU A 1 83 ? -3.438 -0.161 7.710 1.00 96.56 83 GLU A N 1
ATOM 650 C CA . GLU A 1 83 ? -2.211 -0.072 8.517 1.00 96.56 83 GLU A CA 1
ATOM 651 C C . GLU A 1 83 ? -1.064 -0.897 7.919 1.00 96.56 83 GLU A C 1
ATOM 653 O O . GLU A 1 83 ? 0.085 -0.452 7.872 1.00 96.56 83 GLU A O 1
ATOM 658 N N . MET A 1 84 ? -1.367 -2.096 7.414 1.00 97.31 84 MET A N 1
ATOM 659 C CA . MET A 1 84 ? -0.378 -2.940 6.744 1.00 97.31 84 MET A CA 1
ATOM 660 C C . MET A 1 84 ? 0.133 -2.298 5.448 1.00 97.31 84 MET A C 1
ATOM 662 O O . MET A 1 84 ? 1.336 -2.335 5.188 1.00 97.31 84 MET A O 1
ATOM 666 N N . GLN A 1 85 ? -0.760 -1.685 4.665 1.00 95.62 85 GLN A N 1
ATOM 667 C CA . GLN A 1 85 ? -0.395 -0.935 3.461 1.00 95.62 85 GLN A CA 1
ATOM 668 C C . GLN A 1 85 ? 0.464 0.288 3.788 1.00 95.62 85 GLN A C 1
ATOM 670 O O . GLN A 1 85 ? 1.466 0.521 3.115 1.00 95.62 85 GLN A O 1
ATOM 675 N N . LEU A 1 86 ? 0.118 1.032 4.843 1.00 96.19 86 LEU A N 1
ATOM 676 C CA . LEU A 1 86 ? 0.902 2.177 5.302 1.00 96.19 86 LEU A CA 1
ATOM 677 C C . LEU A 1 86 ? 2.338 1.759 5.639 1.00 96.19 86 LEU A C 1
ATOM 679 O O . LEU A 1 86 ? 3.283 2.360 5.139 1.00 96.19 86 LEU A O 1
ATOM 683 N N . ASN A 1 87 ? 2.500 0.687 6.418 1.00 96.56 87 ASN A N 1
ATOM 684 C CA . ASN A 1 87 ? 3.814 0.162 6.793 1.00 96.56 87 ASN A CA 1
ATOM 685 C C . ASN A 1 87 ? 4.644 -0.265 5.568 1.00 96.56 87 ASN A C 1
ATOM 687 O O . ASN A 1 87 ? 5.856 -0.057 5.525 1.00 96.56 87 ASN A O 1
ATOM 691 N N . ASP A 1 88 ? 4.008 -0.852 4.551 1.00 95.25 88 ASP A N 1
ATOM 692 C CA . ASP A 1 88 ? 4.703 -1.206 3.313 1.00 95.25 88 ASP A CA 1
ATOM 693 C C . ASP A 1 88 ? 5.198 0.039 2.561 1.00 95.25 88 ASP A C 1
ATOM 695 O O . ASP A 1 88 ? 6.364 0.108 2.172 1.00 95.25 88 ASP A O 1
ATOM 699 N N . TYR A 1 89 ? 4.361 1.071 2.440 1.00 94.25 89 TYR A N 1
ATOM 700 C CA . TYR A 1 89 ? 4.760 2.329 1.805 1.00 94.25 89 TYR A CA 1
ATOM 701 C C . TYR A 1 89 ? 5.857 3.062 2.576 1.00 94.25 89 TYR A C 1
ATOM 703 O O . TYR A 1 89 ? 6.773 3.604 1.961 1.00 94.25 89 TYR A O 1
ATOM 711 N N . GLU A 1 90 ? 5.826 3.041 3.907 1.00 93.25 90 GLU A N 1
ATOM 712 C CA . GLU A 1 90 ? 6.900 3.606 4.726 1.00 93.25 90 GLU A CA 1
ATOM 713 C C . GLU A 1 90 ? 8.225 2.869 4.525 1.00 93.25 90 GLU A C 1
ATOM 715 O O . GLU A 1 90 ? 9.267 3.507 4.370 1.00 93.25 90 GLU A O 1
ATOM 720 N N . LYS A 1 91 ? 8.203 1.534 4.457 1.00 94.06 91 LYS A N 1
ATOM 721 C CA . LYS A 1 91 ? 9.401 0.748 4.131 1.00 94.06 91 LYS A CA 1
ATOM 722 C C . LYS A 1 91 ? 9.930 1.091 2.747 1.00 94.06 91 LYS A C 1
ATOM 724 O O . LYS A 1 91 ? 11.130 1.310 2.599 1.00 94.06 91 LYS A O 1
ATOM 729 N N . GLN A 1 92 ? 9.050 1.180 1.750 1.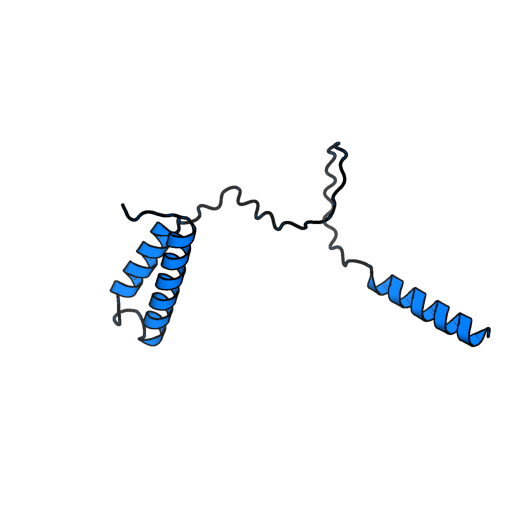00 90.44 92 GLN A N 1
ATOM 730 C CA . GLN A 1 92 ? 9.433 1.594 0.401 1.00 90.44 92 GLN A CA 1
ATOM 731 C C . GLN A 1 92 ? 10.060 2.994 0.407 1.00 90.44 92 GLN A C 1
ATOM 733 O O . GLN A 1 92 ? 11.106 3.186 -0.208 1.00 90.44 92 GLN A O 1
ATOM 738 N N . PHE A 1 93 ? 9.480 3.942 1.150 1.00 90.75 93 PHE A N 1
ATOM 739 C CA . PHE A 1 93 ? 9.997 5.305 1.288 1.00 90.75 93 PHE A CA 1
ATOM 740 C C . PHE A 1 93 ? 11.408 5.347 1.895 1.00 90.75 93 PHE A C 1
ATOM 742 O O . PHE A 1 93 ? 12.266 6.100 1.432 1.00 90.75 93 PHE A O 1
ATOM 749 N N . LEU A 1 94 ? 11.674 4.504 2.896 1.00 89.00 94 LEU A N 1
ATOM 750 C CA . LEU A 1 94 ? 13.003 4.378 3.497 1.00 89.00 94 LEU A CA 1
ATOM 751 C C . LEU A 1 94 ? 14.022 3.772 2.522 1.00 89.00 94 LEU A C 1
ATOM 753 O O . LEU A 1 94 ? 15.153 4.246 2.451 1.00 89.00 94 LEU A O 1
ATOM 757 N N . ILE A 1 95 ? 13.627 2.755 1.749 1.00 89.25 95 ILE A N 1
ATOM 758 C CA . ILE A 1 95 ? 14.510 2.089 0.775 1.00 89.25 95 ILE A CA 1
ATOM 759 C C . ILE A 1 95 ? 14.949 3.054 -0.331 1.00 89.25 95 ILE A C 1
ATOM 761 O O . ILE A 1 95 ? 16.105 3.021 -0.746 1.00 89.25 95 ILE A O 1
ATOM 765 N N . ILE A 1 96 ? 14.058 3.941 -0.782 1.00 86.88 96 ILE A N 1
ATOM 766 C CA . ILE A 1 96 ? 14.381 4.948 -1.806 1.00 86.88 96 ILE A CA 1
ATOM 767 C C . ILE A 1 96 ? 15.160 6.155 -1.252 1.00 86.88 96 ILE A C 1
ATOM 769 O O . ILE A 1 96 ? 15.401 7.110 -1.986 1.00 86.88 96 ILE A O 1
ATOM 773 N N . GLY A 1 97 ? 15.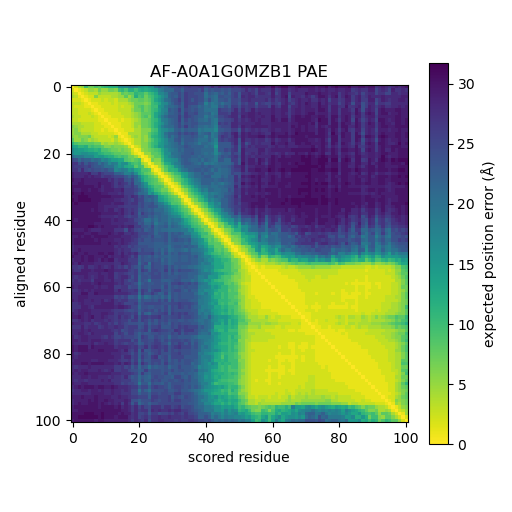566 6.126 0.024 1.00 79.00 97 GLY A N 1
ATOM 774 C CA . GLY A 1 97 ? 16.378 7.175 0.646 1.00 79.00 97 GLY A CA 1
ATOM 775 C C . GLY A 1 97 ? 15.610 8.458 0.968 1.00 79.00 97 GLY A C 1
ATOM 776 O O . GLY A 1 97 ? 16.220 9.517 1.103 1.00 79.00 97 GLY A O 1
ATOM 777 N N . GLY A 1 98 ? 14.282 8.391 1.081 1.00 73.31 98 GLY A N 1
ATOM 778 C CA . GLY A 1 98 ? 13.468 9.549 1.423 1.00 73.31 98 GLY A CA 1
ATOM 779 C C . GLY A 1 98 ? 13.749 10.048 2.844 1.00 73.31 98 GLY A C 1
ATOM 780 O O . GLY A 1 98 ? 13.635 9.296 3.812 1.00 73.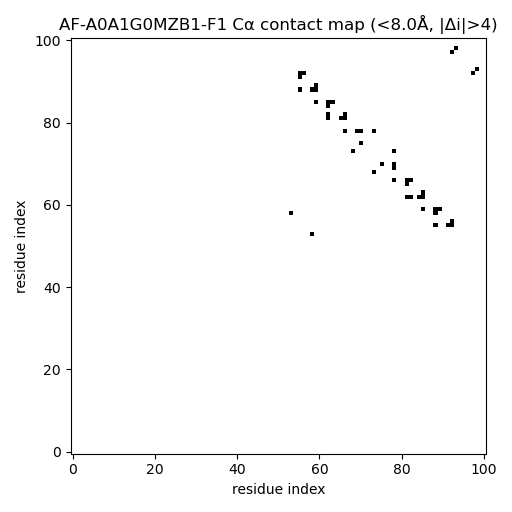31 98 GLY A O 1
ATOM 781 N N . THR A 1 99 ? 14.075 11.332 2.998 1.00 66.62 99 THR A N 1
ATOM 782 C CA . THR A 1 99 ? 14.107 12.004 4.305 1.00 66.62 99 THR A CA 1
ATOM 783 C C . THR A 1 99 ? 12.756 12.658 4.569 1.00 66.62 99 THR A C 1
ATOM 785 O O . THR A 1 99 ? 12.250 13.403 3.730 1.00 66.62 99 THR A O 1
ATOM 788 N N . ARG A 1 100 ? 12.153 12.379 5.731 1.00 62.28 100 ARG A N 1
ATOM 789 C CA . ARG A 1 100 ? 10.989 13.135 6.211 1.00 62.28 100 ARG A CA 1
ATOM 790 C C . ARG A 1 100 ? 11.471 14.551 6.537 1.00 62.28 100 ARG A C 1
ATOM 792 O O . ARG A 1 100 ? 12.286 14.703 7.444 1.00 62.28 100 ARG A O 1
ATOM 799 N N . GLY A 1 101 ? 11.069 15.512 5.707 1.00 54.00 101 GLY A N 1
ATOM 800 C CA . GLY A 1 101 ? 11.333 16.940 5.903 1.00 54.00 101 GLY A CA 1
ATOM 801 C C . GLY A 1 101 ? 10.506 17.517 7.037 1.00 54.00 101 GLY A C 1
ATOM 802 O O . GLY A 1 101 ? 9.392 16.993 7.264 1.00 54.00 101 GLY A O 1
#

Nearest PDB structures (foldseek):
  6tdw-assembly1_H  TM=4.099E-01  e=1.463E+00  Euglena gracilis
  6tdu-assembly1_h  TM=3.978E-01  e=1.923E+00  Euglena gracilis
  7r7a-assembly1_7  TM=4.133E-01  e=5.003E+00  Saccharomyces cerevisiae BY4741
  8hcr-assembly1_T  TM=3.828E-01  e=5.003E+00  Mycobacterium tuberculosis variant bovis BCG

Sequence (101 aa):
MKTLAYRLTLVVAYVMLLAMPVRSAEKDAFDGNEMGVEKEKSECLLVSKNCATDSIQERIERVTNEIKRGTDVYTPDELKRLEMQLNDYEKQFLIIGGTRG

pLDDT: mean 74.47, std 20.19, range [36.47, 97.81]

Solvent-accessible surface area (backbone atoms only — not comparable to full-atom values): 6697 Å² total; per-residue (Å²): 109,71,70,57,52,50,53,53,52,52,52,54,53,53,58,60,62,71,70,64,77,90,70,80,87,78,88,76,92,78,90,78,94,78,90,76,95,74,97,81,70,92,68,87,70,78,77,72,81,81,66,89,67,77,49,67,67,57,49,42,53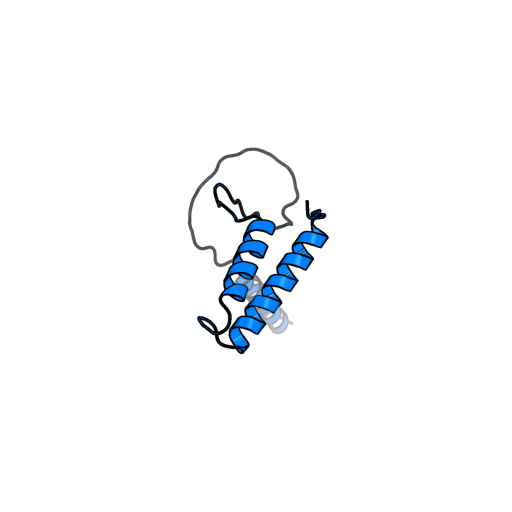,51,46,52,54,57,53,72,52,41,74,85,79,37,55,74,70,53,45,54,49,49,53,52,50,40,52,50,43,51,51,51,38,52,72,75,67,60,75,90,126

Radius of gyration: 26.84 Å; Cα contacts (8 Å, |Δi|>4): 25; chains: 1; bounding box: 41×67×52 Å

Foldseek 3Di:
DVVVVVVVVVVVVVVVVVPDDPDDDDDDDDDDDDDDDDPPDPPPPPPPPDDPDDDLVSVLVVLVVVLVCPPVPDDPVVNVVSVVVNVVSVVVCVVVVHDDD